Protein AF-F6DT86-F1 (afdb_monomer_lite)

Radius of gyration: 17.87 Å; chains: 1; bounding box: 36×47×44 Å

Sequence (85 aa):
MADRRELLWRIERAVLSMQALGYSAEQIEKILKDVFQHRPQAQYSNQELLPMVRELEKRVSQAKRWI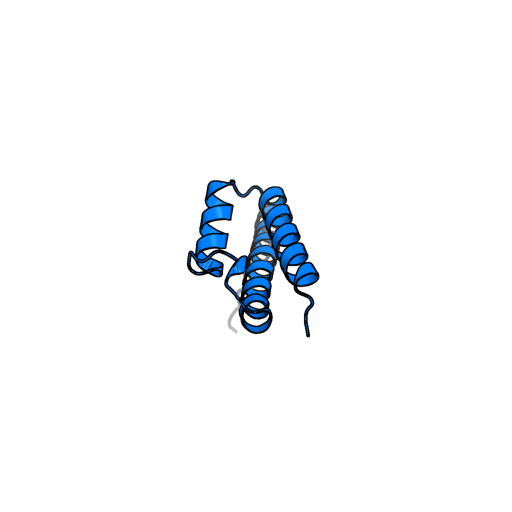LYFNSGTCNLKPVESYKQ

Structure (mmCIF, N/CA/C/O backbone):
data_AF-F6DT86-F1
#
_entry.id   AF-F6DT86-F1
#
loop_
_atom_site.group_PDB
_atom_site.id
_atom_site.type_symbol
_atom_site.label_atom_id
_atom_site.label_alt_id
_atom_site.label_comp_id
_atom_site.label_asym_id
_atom_site.label_entity_id
_atom_site.label_seq_id
_atom_site.pdbx_PDB_ins_code
_atom_site.Cartn_x
_atom_site.Cartn_y
_atom_site.Cartn_z
_atom_site.occupancy
_atom_site.B_iso_or_equiv
_atom_site.auth_seq_id
_atom_site.auth_comp_id
_atom_site.auth_asym_id
_atom_site.auth_atom_id
_atom_site.pdbx_PDB_model_num
ATOM 1 N N . MET A 1 1 ? 1.828 -8.010 -20.276 1.00 57.25 1 MET A N 1
ATOM 2 C CA . MET A 1 1 ? 2.864 -7.284 -19.510 1.00 57.25 1 MET A CA 1
ATOM 3 C C . MET A 1 1 ? 2.156 -6.153 -18.786 1.00 57.25 1 MET A C 1
ATOM 5 O O . MET A 1 1 ? 1.406 -5.459 -19.454 1.00 57.25 1 MET A O 1
ATOM 9 N N . ALA A 1 2 ? 2.293 -6.021 -17.463 1.00 66.50 2 ALA A N 1
ATOM 10 C CA . ALA A 1 2 ? 1.679 -4.895 -16.752 1.00 66.50 2 ALA A CA 1
ATOM 11 C C . ALA A 1 2 ? 2.351 -3.591 -17.205 1.00 66.50 2 ALA A C 1
ATOM 13 O O . ALA A 1 2 ? 3.585 -3.522 -17.253 1.00 66.50 2 ALA A O 1
ATOM 14 N N . ASP A 1 3 ? 1.547 -2.600 -17.584 1.00 86.94 3 ASP A N 1
ATOM 15 C CA . ASP A 1 3 ? 2.059 -1.300 -18.006 1.00 86.94 3 ASP A CA 1
ATOM 16 C C . ASP A 1 3 ? 2.651 -0.560 -16.798 1.00 86.94 3 ASP A C 1
ATOM 18 O O . ASP A 1 3 ? 2.138 -0.642 -15.679 1.00 86.94 3 ASP A O 1
ATOM 22 N N . ARG A 1 4 ? 3.752 0.169 -16.999 1.00 87.62 4 ARG A N 1
ATOM 23 C CA . ARG A 1 4 ? 4.437 0.853 -15.892 1.00 87.62 4 ARG A CA 1
ATOM 24 C C . ARG A 1 4 ? 3.529 1.880 -15.213 1.00 87.62 4 ARG A C 1
ATOM 26 O O . ARG A 1 4 ? 3.604 2.034 -13.996 1.00 87.62 4 ARG A O 1
ATOM 33 N N . ARG A 1 5 ? 2.651 2.552 -15.966 1.00 89.38 5 ARG A N 1
ATOM 34 C CA . ARG A 1 5 ? 1.686 3.509 -15.402 1.00 89.38 5 ARG A CA 1
ATOM 35 C C . ARG A 1 5 ? 0.644 2.806 -14.544 1.00 89.38 5 ARG A C 1
ATOM 37 O O . ARG A 1 5 ? 0.298 3.322 -13.489 1.00 89.38 5 ARG A O 1
ATOM 44 N N . GLU A 1 6 ? 0.195 1.623 -14.957 1.00 92.00 6 GLU A N 1
ATOM 45 C CA . GLU A 1 6 ? -0.734 0.808 -14.168 1.00 92.00 6 GLU A CA 1
ATOM 46 C C . GLU A 1 6 ? -0.119 0.433 -12.813 1.00 92.00 6 GLU A C 1
ATOM 48 O O . GLU A 1 6 ? -0.764 0.577 -11.776 1.00 92.00 6 GLU A O 1
ATOM 53 N N . LEU A 1 7 ? 1.146 0.000 -12.801 1.00 90.88 7 LEU A N 1
ATOM 54 C CA . LEU A 1 7 ? 1.846 -0.356 -11.564 1.00 90.88 7 LEU A CA 1
ATOM 55 C C . LEU A 1 7 ? 1.989 0.845 -10.623 1.00 90.88 7 LEU A C 1
ATOM 57 O O . LEU A 1 7 ? 1.695 0.718 -9.437 1.00 90.88 7 LEU A O 1
ATOM 61 N N . LEU A 1 8 ? 2.375 2.011 -11.147 1.00 89.94 8 LEU A N 1
ATOM 62 C CA . LEU A 1 8 ? 2.479 3.242 -10.357 1.00 89.94 8 LEU A CA 1
ATOM 63 C C . LEU A 1 8 ? 1.121 3.679 -9.796 1.00 89.94 8 LEU A C 1
ATOM 65 O O . LEU A 1 8 ? 1.016 3.983 -8.609 1.00 89.94 8 LEU A O 1
ATOM 69 N N . TRP A 1 9 ? 0.066 3.627 -10.611 1.00 92.56 9 TRP A N 1
ATOM 70 C CA . TRP A 1 9 ? -1.292 3.933 -10.165 1.00 92.56 9 TRP A CA 1
ATOM 71 C C . TRP A 1 9 ? -1.761 2.990 -9.047 1.00 92.56 9 TRP A C 1
ATOM 73 O O . TRP A 1 9 ? -2.387 3.421 -8.079 1.00 92.56 9 TRP A O 1
ATOM 83 N N . ARG A 1 10 ? -1.424 1.697 -9.122 1.00 93.62 10 ARG A N 1
ATOM 84 C CA . ARG A 1 10 ? -1.755 0.728 -8.063 1.00 93.62 10 ARG A CA 1
ATOM 85 C C . ARG A 1 10 ? -1.034 1.028 -6.754 1.00 93.62 10 ARG A C 1
ATOM 87 O O . ARG A 1 10 ? -1.640 0.872 -5.695 1.00 93.62 10 ARG A O 1
ATOM 94 N N . ILE A 1 11 ? 0.219 1.479 -6.822 1.00 92.12 11 ILE A N 1
ATOM 95 C CA . ILE A 1 11 ? 0.977 1.917 -5.643 1.00 92.12 11 ILE A CA 1
ATOM 96 C C . ILE A 1 11 ? 0.300 3.131 -5.010 1.00 92.12 11 ILE A C 1
ATOM 98 O O . ILE A 1 11 ? 0.016 3.110 -3.814 1.00 92.12 11 ILE A O 1
ATOM 102 N N . GLU A 1 12 ? -0.022 4.149 -5.808 1.00 93.62 12 GLU A N 1
ATOM 103 C CA . GLU A 1 12 ? -0.711 5.354 -5.333 1.00 93.62 12 GLU A CA 1
ATOM 104 C C . GLU A 1 12 ? -2.056 5.010 -4.679 1.00 93.62 12 GLU A C 1
ATOM 106 O O . GLU A 1 12 ? -2.332 5.403 -3.545 1.00 93.62 12 GLU A O 1
ATOM 111 N N . ARG A 1 13 ? -2.859 4.163 -5.329 1.00 94.69 13 ARG A N 1
ATOM 112 C CA . ARG A 1 13 ? -4.129 3.670 -4.784 1.00 94.69 13 ARG A CA 1
ATOM 113 C C . ARG A 1 13 ? -3.961 2.928 -3.454 1.00 94.69 13 ARG A C 1
ATOM 115 O O . ARG A 1 13 ? -4.816 3.043 -2.570 1.00 94.69 13 ARG A O 1
ATOM 122 N N . ALA A 1 14 ? -2.899 2.136 -3.307 1.00 93.94 14 ALA A N 1
ATOM 123 C CA . ALA A 1 14 ? -2.604 1.431 -2.063 1.00 93.94 14 ALA A CA 1
ATOM 124 C C . ALA A 1 14 ? -2.214 2.411 -0.945 1.00 93.94 14 ALA A C 1
ATOM 126 O O . ALA A 1 14 ? -2.696 2.264 0.177 1.00 93.94 14 ALA A O 1
ATOM 127 N N . VAL A 1 15 ? -1.422 3.440 -1.258 1.00 93.06 15 VAL A N 1
ATOM 128 C CA . VAL A 1 15 ? -1.068 4.523 -0.326 1.00 93.06 15 VAL A CA 1
ATOM 129 C C . VAL A 1 15 ? -2.309 5.283 0.136 1.00 93.06 15 VAL A C 1
ATOM 131 O O . VAL A 1 15 ? -2.534 5.390 1.340 1.00 93.06 15 VAL A O 1
ATOM 134 N N . LEU A 1 16 ? -3.166 5.713 -0.792 1.00 93.50 16 LEU A N 1
ATOM 135 C CA . LEU A 1 16 ? -4.434 6.378 -0.469 1.00 93.50 16 LEU A CA 1
ATOM 136 C C . LEU A 1 16 ? -5.338 5.487 0.396 1.00 93.50 16 LEU A C 1
ATOM 138 O O . LEU A 1 16 ? -5.972 5.954 1.340 1.00 93.50 16 LEU A O 1
ATOM 142 N N . SER A 1 17 ? -5.363 4.178 0.121 1.00 93.69 17 SER A N 1
ATOM 143 C CA . SER A 1 17 ? -6.084 3.225 0.968 1.00 93.69 17 SER A CA 1
ATOM 144 C C . SER A 1 17 ? -5.510 3.164 2.382 1.00 93.69 17 SER A C 1
ATOM 146 O O . SER A 1 17 ? -6.286 3.122 3.324 1.00 93.69 17 SER A O 1
ATOM 148 N N . MET A 1 18 ? -4.185 3.156 2.557 1.00 92.69 18 MET A N 1
ATOM 149 C CA . MET A 1 18 ? -3.569 3.166 3.891 1.00 92.69 18 MET A CA 1
ATOM 150 C C . MET A 1 18 ? -3.883 4.455 4.653 1.00 92.69 18 MET A C 1
ATOM 15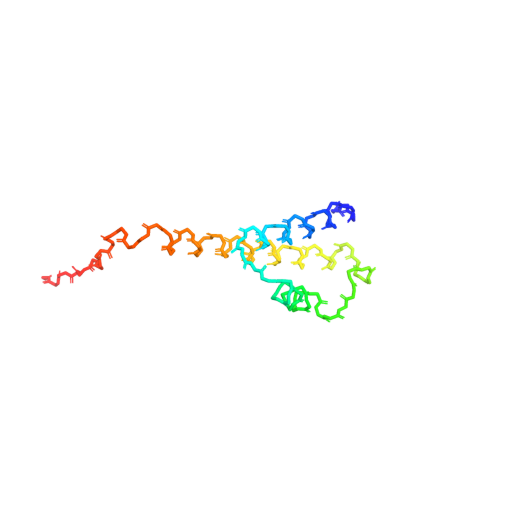2 O O . MET A 1 18 ? -4.218 4.388 5.832 1.00 92.69 18 MET A O 1
ATOM 156 N N . GLN A 1 19 ? -3.870 5.608 3.981 1.00 92.75 19 GLN A N 1
ATOM 157 C CA . GLN A 1 19 ? -4.287 6.875 4.592 1.00 92.75 19 GLN A CA 1
ATOM 158 C C . GLN A 1 19 ? -5.741 6.821 5.074 1.00 92.75 19 GLN A C 1
ATOM 160 O O . GLN A 1 19 ? -6.025 7.190 6.209 1.00 92.75 19 GLN A O 1
ATOM 165 N N . ALA A 1 20 ? -6.653 6.285 4.257 1.00 89.88 20 ALA A N 1
ATOM 166 C CA . ALA A 1 20 ? -8.057 6.118 4.637 1.00 89.88 20 ALA A CA 1
ATOM 167 C C . ALA A 1 20 ? -8.263 5.141 5.811 1.00 89.88 20 ALA A C 1
ATOM 169 O O . ALA A 1 20 ? -9.260 5.233 6.521 1.00 89.88 20 ALA A O 1
ATOM 170 N N . LEU A 1 21 ? -7.327 4.213 6.031 1.00 88.62 21 LEU A N 1
ATOM 171 C CA . LEU A 1 21 ? -7.324 3.310 7.188 1.00 88.62 21 LEU A CA 1
ATOM 172 C C . LEU A 1 21 ? -6.727 3.953 8.450 1.00 88.62 21 LEU A C 1
ATOM 174 O O . LEU A 1 21 ? -6.708 3.307 9.494 1.00 88.62 21 LEU A O 1
ATOM 178 N N . GLY A 1 22 ? -6.242 5.195 8.365 1.00 89.44 22 GLY A N 1
ATOM 179 C CA . GLY A 1 22 ? -5.685 5.938 9.494 1.00 89.44 22 GLY A CA 1
ATOM 180 C C . GLY A 1 22 ? -4.179 5.764 9.701 1.00 89.44 22 GLY A C 1
ATOM 181 O O . GLY A 1 22 ? -3.679 6.108 10.769 1.00 89.44 22 GLY A O 1
ATOM 182 N N . TYR A 1 23 ? -3.441 5.245 8.713 1.00 90.56 23 TYR A N 1
ATOM 183 C CA . TYR A 1 23 ? -1.979 5.173 8.798 1.00 90.56 23 TYR A CA 1
ATOM 184 C C . TYR A 1 23 ? -1.367 6.575 8.689 1.00 90.56 23 TYR A C 1
ATOM 186 O O . TYR A 1 23 ? -1.730 7.353 7.803 1.00 90.56 23 TYR A O 1
ATOM 194 N N . SER A 1 24 ? -0.393 6.882 9.549 1.00 93.62 24 SER A N 1
ATOM 195 C CA . SER A 1 24 ? 0.382 8.122 9.454 1.00 93.62 24 SER A CA 1
ATOM 196 C C . SER A 1 24 ? 1.350 8.095 8.267 1.00 93.62 24 SER A C 1
ATOM 198 O O . SER A 1 24 ? 1.720 7.030 7.764 1.00 93.62 24 SER A O 1
ATOM 200 N N . ALA A 1 25 ? 1.811 9.272 7.833 1.00 90.81 25 ALA A N 1
ATOM 201 C CA . ALA A 1 25 ? 2.792 9.382 6.752 1.00 90.81 25 ALA A CA 1
ATOM 202 C C . ALA A 1 25 ? 4.076 8.580 7.046 1.00 90.81 25 ALA A C 1
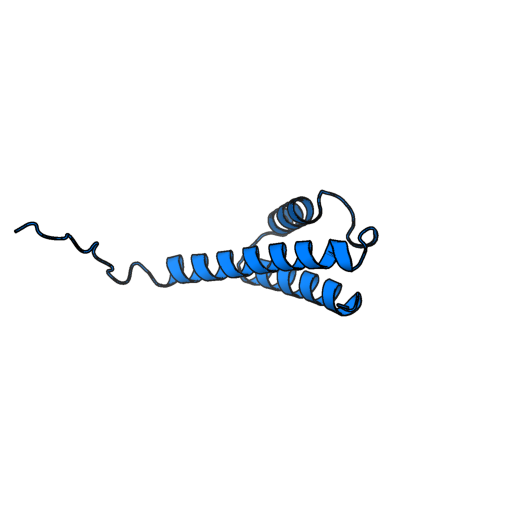ATOM 204 O O . ALA A 1 25 ? 4.560 7.860 6.176 1.00 90.81 25 ALA A O 1
ATOM 205 N N . GLU A 1 26 ? 4.567 8.617 8.289 1.00 92.12 26 GLU A N 1
ATOM 206 C CA . GLU A 1 26 ? 5.753 7.867 8.727 1.00 92.12 26 GLU A CA 1
ATOM 207 C C . GLU A 1 26 ? 5.538 6.346 8.672 1.00 92.12 26 GLU A C 1
ATOM 209 O O . GLU A 1 26 ? 6.423 5.591 8.263 1.00 92.12 26 GLU A O 1
ATOM 214 N N . GLN A 1 27 ? 4.344 5.873 9.050 1.00 91.44 27 GLN A N 1
ATOM 215 C CA . GLN A 1 27 ? 3.996 4.452 8.964 1.00 91.44 27 GLN A CA 1
ATOM 216 C C . GLN A 1 27 ? 3.922 3.984 7.509 1.00 91.44 27 GLN A C 1
ATOM 218 O O . GLN A 1 27 ? 4.437 2.913 7.180 1.00 91.44 27 GLN A O 1
ATOM 223 N N . ILE A 1 28 ? 3.315 4.791 6.634 1.00 91.38 28 ILE A N 1
ATOM 224 C CA . ILE A 1 28 ? 3.237 4.512 5.197 1.00 91.38 28 ILE A CA 1
ATOM 225 C C . ILE A 1 28 ? 4.642 4.465 4.598 1.00 91.38 28 ILE A C 1
ATOM 227 O O . ILE A 1 28 ? 4.972 3.513 3.894 1.00 91.38 28 ILE A O 1
ATOM 231 N N . GLU A 1 29 ? 5.493 5.443 4.909 1.00 90.75 29 GLU A N 1
ATOM 232 C CA . GLU A 1 29 ? 6.874 5.484 4.432 1.00 90.75 29 GLU A CA 1
ATOM 233 C C . GLU A 1 29 ? 7.651 4.232 4.850 1.00 90.75 29 GLU A C 1
ATOM 235 O O . GLU A 1 29 ? 8.329 3.620 4.024 1.00 90.75 29 GLU A O 1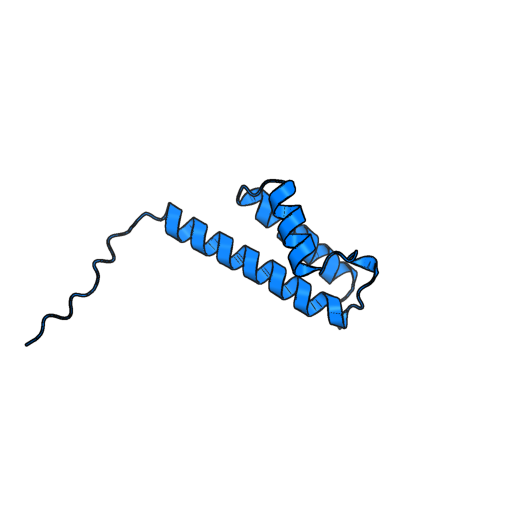
ATOM 240 N N . LYS A 1 30 ? 7.508 3.799 6.108 1.00 91.38 30 LYS A N 1
ATOM 241 C CA . LYS A 1 30 ? 8.147 2.577 6.607 1.00 91.38 30 LYS A CA 1
ATOM 242 C C . LYS A 1 30 ? 7.680 1.333 5.848 1.00 91.38 30 LYS A C 1
ATOM 244 O O . LYS A 1 30 ? 8.508 0.501 5.490 1.00 91.38 30 LYS A O 1
ATOM 249 N N . ILE A 1 31 ? 6.381 1.216 5.562 1.00 90.94 31 ILE A N 1
ATOM 250 C CA . ILE A 1 31 ? 5.824 0.098 4.783 1.00 90.94 31 ILE A CA 1
ATOM 251 C C . ILE A 1 31 ? 6.349 0.123 3.348 1.00 90.94 31 ILE A C 1
ATOM 253 O O . ILE A 1 31 ? 6.743 -0.916 2.824 1.00 90.94 31 ILE A O 1
ATOM 257 N N . LEU A 1 32 ? 6.383 1.295 2.713 1.00 89.69 32 LEU A N 1
ATOM 258 C CA . LEU A 1 32 ? 6.910 1.437 1.359 1.00 89.69 32 LEU A CA 1
ATOM 259 C C . LEU A 1 32 ? 8.402 1.086 1.313 1.00 89.69 32 LEU A C 1
ATOM 261 O O . LEU A 1 32 ? 8.819 0.343 0.431 1.00 89.69 32 LEU A O 1
ATOM 265 N N . LYS A 1 33 ? 9.203 1.550 2.278 1.00 90.06 33 LYS A N 1
ATOM 266 C CA . LYS A 1 33 ? 10.626 1.194 2.387 1.00 90.06 33 LYS A CA 1
ATOM 267 C C . LYS A 1 33 ? 10.844 -0.303 2.589 1.00 90.06 33 LYS A C 1
ATOM 269 O O . LYS A 1 33 ? 11.771 -0.849 1.997 1.00 90.06 33 LYS A O 1
ATOM 274 N N . ASP A 1 34 ? 9.995 -0.953 3.382 1.00 91.00 34 ASP A N 1
ATOM 275 C CA . ASP A 1 34 ? 10.033 -2.399 3.614 1.00 91.00 34 ASP A CA 1
ATOM 276 C C . ASP A 1 34 ? 9.708 -3.187 2.333 1.00 91.00 34 ASP A C 1
ATOM 278 O O . ASP A 1 34 ? 10.465 -4.067 1.932 1.00 91.00 34 ASP A O 1
ATOM 282 N N . VAL A 1 35 ? 8.636 -2.809 1.629 1.00 89.06 35 VAL A N 1
ATOM 283 C CA . VAL A 1 35 ? 8.205 -3.476 0.388 1.00 89.06 35 VAL A CA 1
ATOM 284 C C . VAL A 1 35 ? 9.186 -3.240 -0.765 1.00 89.06 35 VAL A C 1
ATOM 286 O O . VAL A 1 35 ? 9.485 -4.166 -1.516 1.00 89.06 35 VAL A O 1
ATOM 289 N N . PHE A 1 36 ? 9.710 -2.021 -0.898 1.00 88.69 36 PHE A N 1
ATOM 290 C CA . PHE A 1 36 ? 10.624 -1.619 -1.973 1.00 88.69 36 PHE A CA 1
ATOM 291 C C . PHE A 1 36 ? 12.098 -1.623 -1.546 1.00 88.69 36 PHE A C 1
ATOM 293 O O . PHE A 1 36 ? 12.914 -0.949 -2.165 1.00 88.69 36 PHE A O 1
ATOM 300 N N . GLN A 1 37 ? 12.460 -2.340 -0.475 1.00 85.69 37 GLN A N 1
ATOM 301 C CA . GLN A 1 37 ? 13.850 -2.555 -0.039 1.00 85.69 37 GLN A CA 1
ATOM 302 C C . GLN A 1 37 ? 14.730 -1.284 -0.029 1.00 85.69 37 GLN A C 1
ATOM 304 O O . GLN A 1 37 ? 15.899 -1.326 -0.411 1.00 85.69 37 GLN A O 1
ATOM 309 N N . HIS A 1 38 ? 14.178 -0.142 0.392 1.00 81.44 38 HIS A N 1
ATOM 310 C CA . HIS A 1 38 ? 14.846 1.173 0.396 1.00 81.44 38 HIS A CA 1
ATOM 311 C C . HIS A 1 38 ? 15.306 1.706 -0.973 1.00 81.44 38 HIS A C 1
ATOM 313 O O . HIS A 1 38 ? 16.028 2.704 -1.026 1.00 81.44 38 HIS A O 1
ATOM 319 N N . ARG A 1 39 ? 14.885 1.101 -2.087 1.00 81.19 39 ARG A N 1
ATOM 320 C CA . ARG A 1 39 ? 15.179 1.609 -3.428 1.00 81.19 39 ARG A CA 1
ATOM 321 C C . ARG A 1 39 ? 13.998 2.401 -3.980 1.00 81.19 39 ARG A C 1
ATOM 323 O O . ARG A 1 39 ? 12.839 2.050 -3.746 1.00 81.19 39 ARG A O 1
ATOM 330 N N . PRO A 1 40 ? 14.259 3.466 -4.751 1.00 77.62 40 PRO A N 1
ATOM 331 C CA . PRO A 1 40 ? 13.193 4.186 -5.421 1.00 77.62 40 PRO A CA 1
ATOM 332 C C . PRO A 1 40 ? 12.547 3.297 -6.488 1.00 77.62 40 PRO A C 1
ATOM 334 O O . PRO A 1 40 ? 13.227 2.615 -7.255 1.00 77.62 40 PRO A O 1
ATOM 337 N N . GLN A 1 41 ? 11.221 3.386 -6.593 1.00 75.50 41 GLN A N 1
ATOM 338 C CA . GLN A 1 41 ? 10.397 2.622 -7.541 1.00 75.50 41 GLN A CA 1
ATOM 339 C C . GLN A 1 41 ? 10.860 2.775 -9.002 1.00 75.50 41 GLN A C 1
ATOM 341 O O . GLN A 1 41 ? 10.622 1.906 -9.837 1.00 75.50 41 GLN A O 1
ATOM 346 N N . ALA A 1 42 ? 11.549 3.880 -9.312 1.00 77.25 42 ALA A N 1
ATOM 347 C CA . ALA A 1 42 ? 12.096 4.166 -10.630 1.00 77.25 42 ALA A CA 1
ATOM 348 C C . ALA A 1 42 ? 13.167 3.161 -11.098 1.00 77.25 42 ALA A C 1
ATOM 350 O O . ALA A 1 42 ? 13.328 2.987 -12.307 1.00 77.25 42 ALA A O 1
ATOM 351 N N . GLN A 1 43 ? 13.867 2.514 -10.160 1.00 84.75 43 GLN A N 1
ATOM 352 C CA . GLN A 1 43 ? 14.977 1.597 -10.435 1.00 84.75 43 GLN A CA 1
ATOM 353 C C . GLN A 1 43 ? 14.535 0.155 -10.716 1.00 84.75 43 GLN A C 1
ATOM 355 O O . GLN A 1 43 ? 15.342 -0.628 -11.205 1.00 84.75 43 GLN A O 1
ATOM 360 N N . TYR A 1 44 ? 13.281 -0.201 -10.430 1.00 84.50 44 TYR A N 1
ATOM 361 C CA . TYR A 1 44 ? 12.768 -1.547 -10.681 1.00 84.50 44 TYR A CA 1
ATOM 362 C C . TYR A 1 44 ? 12.269 -1.703 -12.116 1.00 84.50 44 TYR A C 1
ATOM 364 O O . TYR A 1 44 ? 11.616 -0.811 -1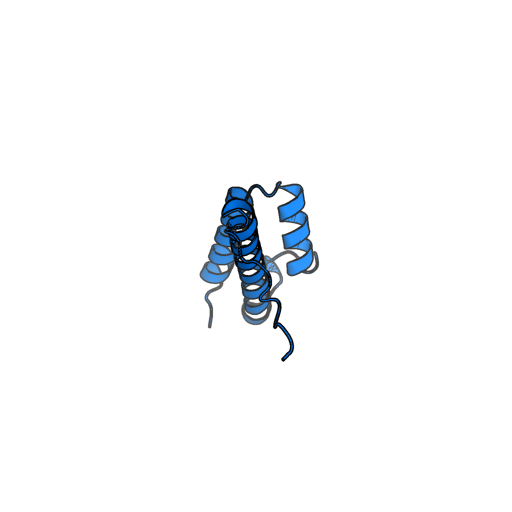2.669 1.00 84.50 44 TYR A O 1
ATOM 372 N N . SER A 1 45 ? 12.522 -2.870 -12.706 1.00 87.69 45 SER A N 1
ATOM 373 C CA . SER A 1 45 ? 11.836 -3.278 -13.931 1.00 87.69 45 SER A CA 1
ATOM 374 C C . SER A 1 45 ? 10.358 -3.580 -13.652 1.00 87.69 45 SER A C 1
ATOM 376 O O . SER A 1 45 ? 9.968 -3.901 -12.529 1.00 87.69 45 SER A O 1
ATOM 378 N N . ASN A 1 46 ? 9.505 -3.543 -14.681 1.00 87.44 46 ASN A N 1
ATOM 379 C CA . ASN A 1 46 ? 8.079 -3.863 -14.513 1.00 87.44 46 ASN A CA 1
ATOM 380 C C . ASN A 1 46 ? 7.859 -5.292 -13.972 1.00 87.44 46 ASN A C 1
ATOM 382 O O . ASN A 1 46 ? 6.874 -5.541 -13.277 1.00 87.44 46 ASN A O 1
ATOM 386 N N . GLN A 1 47 ? 8.767 -6.225 -14.283 1.00 87.25 47 GLN A N 1
ATOM 387 C CA . GLN A 1 47 ? 8.708 -7.608 -13.803 1.00 87.25 47 GLN A CA 1
ATOM 388 C C . GLN A 1 47 ? 9.027 -7.715 -12.308 1.00 87.25 47 GLN A C 1
ATOM 390 O O . GLN A 1 47 ? 8.377 -8.489 -11.612 1.00 87.25 47 GLN A O 1
ATOM 395 N N . GLU A 1 48 ? 9.970 -6.914 -11.810 1.00 87.56 48 GLU A N 1
ATOM 396 C CA . GLU A 1 48 ? 10.321 -6.849 -10.384 1.00 87.56 48 GLU A CA 1
ATOM 397 C C . GLU A 1 48 ? 9.310 -6.035 -9.573 1.00 87.56 48 GLU A C 1
ATOM 399 O O . GLU A 1 48 ? 9.021 -6.361 -8.424 1.00 87.56 48 GLU A O 1
ATOM 404 N N . LEU A 1 49 ? 8.732 -4.994 -10.175 1.00 88.94 49 LEU A N 1
ATOM 405 C CA . LEU A 1 49 ? 7.789 -4.110 -9.501 1.00 88.94 49 LEU A CA 1
ATOM 406 C C . LEU A 1 49 ? 6.437 -4.801 -9.262 1.00 88.94 49 LEU A C 1
ATOM 408 O O . LEU A 1 49 ? 5.825 -4.628 -8.212 1.00 88.94 49 LEU A O 1
ATOM 412 N N . LEU A 1 50 ? 5.979 -5.631 -10.203 1.00 90.69 50 LEU A N 1
ATOM 413 C CA . LEU A 1 50 ? 4.702 -6.343 -10.108 1.00 90.69 50 LEU A CA 1
ATOM 414 C C . LEU A 1 50 ? 4.517 -7.161 -8.805 1.00 90.69 50 LEU A C 1
ATOM 416 O O . LEU A 1 50 ? 3.475 -6.991 -8.164 1.00 90.69 50 LEU A O 1
ATOM 420 N N . PRO A 1 51 ? 5.446 -8.044 -8.382 1.00 92.00 51 PRO A N 1
ATOM 421 C CA . PRO A 1 51 ? 5.295 -8.780 -7.126 1.00 92.00 51 PRO A CA 1
ATOM 422 C C . PRO A 1 51 ? 5.310 -7.865 -5.894 1.00 92.00 51 PRO A C 1
ATOM 424 O O . PRO A 1 51 ? 4.561 -8.119 -4.954 1.00 92.00 51 PRO A O 1
ATOM 427 N N . MET A 1 52 ? 6.074 -6.769 -5.916 1.00 91.56 52 MET A N 1
ATOM 428 C CA . MET A 1 52 ? 6.107 -5.793 -4.817 1.00 91.56 52 MET A CA 1
ATOM 429 C C . MET A 1 52 ? 4.769 -5.060 -4.673 1.00 91.56 52 MET A C 1
ATOM 431 O O . MET A 1 52 ? 4.240 -4.936 -3.570 1.00 91.56 52 MET A O 1
ATOM 435 N N . VAL A 1 53 ? 4.163 -4.646 -5.792 1.00 91.62 53 VAL A N 1
ATOM 436 C CA . VAL A 1 53 ? 2.822 -4.035 -5.802 1.00 91.62 53 VAL A CA 1
ATOM 437 C C . VAL A 1 53 ? 1.772 -4.997 -5.250 1.00 91.62 53 VAL A C 1
ATOM 439 O O . VAL A 1 53 ? 0.920 -4.591 -4.463 1.00 91.62 53 VAL A O 1
ATOM 442 N N . ARG A 1 54 ? 1.843 -6.284 -5.613 1.00 92.75 54 ARG A N 1
ATOM 443 C CA . ARG A 1 54 ? 0.925 -7.306 -5.082 1.00 92.75 54 ARG A CA 1
ATOM 444 C C . ARG A 1 54 ? 1.076 -7.488 -3.575 1.00 92.75 54 ARG A C 1
ATOM 446 O O . ARG A 1 54 ? 0.071 -7.625 -2.883 1.00 92.75 54 ARG A O 1
ATOM 453 N N .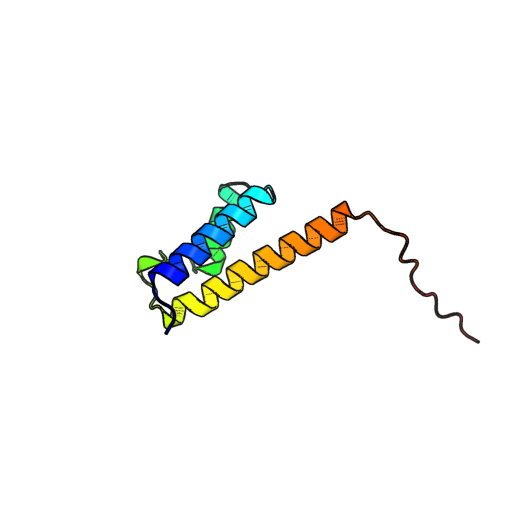 GLU A 1 55 ? 2.306 -7.485 -3.070 1.00 92.88 55 GLU A N 1
ATOM 454 C CA . GLU A 1 55 ? 2.567 -7.573 -1.632 1.00 92.88 55 GLU A CA 1
ATOM 455 C C . GLU A 1 55 ? 2.021 -6.344 -0.890 1.00 92.88 55 GLU A C 1
ATOM 457 O O . GLU A 1 55 ? 1.354 -6.486 0.137 1.00 92.88 55 GLU A O 1
ATOM 462 N N . LEU A 1 56 ? 2.198 -5.144 -1.451 1.00 93.19 56 LEU A N 1
ATOM 463 C CA . LEU A 1 56 ? 1.624 -3.915 -0.904 1.00 93.19 56 LEU A CA 1
ATOM 464 C C . LEU A 1 56 ? 0.092 -3.990 -0.821 1.00 93.19 56 LEU A C 1
ATOM 466 O O . LEU A 1 56 ? -0.490 -3.752 0.237 1.00 93.19 56 LEU A O 1
ATOM 470 N N . GLU A 1 57 ? -0.568 -4.368 -1.917 1.00 93.50 57 GLU A N 1
ATOM 471 C CA . GLU A 1 57 ? -2.026 -4.514 -1.964 1.00 93.50 57 GLU A CA 1
ATOM 472 C C . GLU A 1 57 ? -2.527 -5.574 -0.977 1.00 93.50 57 GLU A C 1
ATOM 474 O O . GLU A 1 57 ? -3.527 -5.355 -0.292 1.00 93.50 57 GLU A O 1
ATOM 479 N N . LYS A 1 58 ? -1.810 -6.696 -0.839 1.00 93.62 58 LYS A N 1
ATOM 480 C CA . LYS A 1 58 ? -2.134 -7.749 0.128 1.00 93.62 58 LYS A CA 1
ATOM 481 C C . LYS A 1 58 ? -2.116 -7.221 1.561 1.00 93.62 58 LYS A C 1
ATOM 483 O O . LYS A 1 58 ? -3.056 -7.493 2.309 1.00 93.62 58 LYS A O 1
ATOM 488 N N . ARG A 1 59 ? -1.099 -6.440 1.937 1.00 90.88 59 ARG A N 1
ATOM 489 C CA . ARG A 1 59 ? -1.010 -5.820 3.271 1.00 90.88 59 ARG A CA 1
ATOM 490 C C . ARG A 1 59 ? -2.164 -4.853 3.520 1.00 90.88 59 ARG A C 1
ATOM 492 O O . ARG A 1 59 ? -2.780 -4.904 4.581 1.00 90.88 59 ARG A O 1
ATOM 499 N N . VAL A 1 60 ? -2.528 -4.045 2.523 1.00 92.12 60 VAL A N 1
ATOM 500 C CA . VAL A 1 60 ? -3.696 -3.153 2.603 1.00 92.12 60 VAL A CA 1
ATOM 501 C C . VAL A 1 60 ? -4.993 -3.942 2.785 1.00 92.12 60 VAL A C 1
ATOM 503 O O . VAL A 1 60 ? -5.807 -3.602 3.640 1.00 92.12 60 VAL A O 1
ATOM 506 N N . SER A 1 61 ? -5.200 -5.012 2.018 1.00 91.94 61 SER A N 1
ATOM 507 C CA . SER A 1 61 ? -6.385 -5.867 2.150 1.00 91.94 61 SER A CA 1
ATOM 508 C C . SER A 1 61 ? -6.459 -6.558 3.511 1.00 91.94 61 SER A C 1
ATOM 510 O O . SER A 1 61 ? -7.542 -6.655 4.089 1.00 91.94 61 SER A O 1
ATOM 512 N N . GLN A 1 62 ? -5.324 -7.007 4.051 1.00 90.25 62 GLN A N 1
ATOM 513 C CA . GLN A 1 62 ? -5.258 -7.563 5.401 1.00 90.25 62 GLN A CA 1
ATOM 514 C C . GLN A 1 62 ? -5.602 -6.509 6.453 1.00 90.25 62 GLN A C 1
ATOM 516 O O . GLN A 1 62 ? -6.436 -6.780 7.311 1.00 90.25 62 GLN A O 1
ATOM 521 N N . ALA A 1 63 ? -5.037 -5.303 6.359 1.00 87.88 63 ALA A N 1
ATOM 522 C CA . ALA A 1 63 ? -5.349 -4.203 7.269 1.00 87.88 63 ALA A CA 1
ATOM 523 C C . ALA A 1 63 ? -6.844 -3.847 7.244 1.00 87.88 63 ALA A C 1
ATOM 525 O O . ALA A 1 63 ? -7.471 -3.761 8.297 1.00 87.88 63 ALA A O 1
ATOM 526 N N . LYS A 1 64 ? -7.452 -3.753 6.051 1.00 87.81 64 LYS A N 1
ATOM 527 C CA . LYS A 1 64 ? -8.908 -3.570 5.890 1.00 87.81 64 LYS A CA 1
ATOM 528 C C . LYS A 1 64 ? -9.698 -4.666 6.600 1.00 87.81 64 LYS A C 1
ATOM 530 O O . LYS A 1 64 ? -10.643 -4.367 7.323 1.00 87.81 64 LYS A O 1
ATOM 535 N N . ARG A 1 65 ? -9.306 -5.931 6.421 1.00 87.31 65 ARG A N 1
ATOM 536 C CA . ARG A 1 65 ? -9.970 -7.074 7.063 1.00 87.31 65 ARG A CA 1
ATOM 537 C C . ARG A 1 65 ? -9.849 -7.029 8.585 1.00 87.31 65 ARG A C 1
ATOM 539 O O . ARG A 1 65 ? -10.835 -7.290 9.263 1.00 87.31 65 ARG A O 1
ATOM 546 N N . TRP A 1 66 ? -8.675 -6.692 9.110 1.00 83.81 66 TRP A N 1
ATOM 547 C CA . TRP A 1 66 ? -8.466 -6.540 10.549 1.00 83.81 66 TRP A CA 1
ATOM 548 C C . TRP A 1 66 ? -9.296 -5.396 11.120 1.00 83.81 66 TRP A C 1
ATOM 550 O O . TRP A 1 66 ? -9.957 -5.589 12.129 1.00 83.81 66 TRP A O 1
ATOM 560 N N . ILE A 1 67 ? -9.340 -4.243 10.451 1.00 82.25 67 ILE A N 1
ATOM 561 C CA . ILE A 1 67 ? -10.173 -3.109 10.868 1.00 82.25 67 ILE A CA 1
ATOM 562 C C . ILE A 1 67 ? -11.652 -3.493 10.875 1.00 82.25 67 ILE A C 1
ATOM 564 O O . ILE A 1 67 ? -12.346 -3.190 11.838 1.00 82.25 67 ILE A O 1
ATOM 568 N N . LEU A 1 68 ? -12.131 -4.208 9.853 1.00 79.69 68 LEU A N 1
ATOM 569 C CA . LEU A 1 68 ? -13.492 -4.745 9.854 1.00 79.69 68 LEU A CA 1
ATOM 570 C C . LEU A 1 68 ? -13.722 -5.696 11.030 1.00 79.69 68 LEU A C 1
ATOM 572 O O . LEU A 1 68 ? -14.749 -5.574 11.677 1.00 79.69 68 LEU A O 1
ATOM 576 N N . TYR A 1 69 ? -12.774 -6.587 11.334 1.00 78.75 69 TYR A N 1
ATOM 577 C CA . TYR A 1 69 ? -12.865 -7.512 12.469 1.00 78.75 69 TYR A CA 1
ATOM 578 C C . TYR A 1 69 ? -12.886 -6.791 13.828 1.00 78.75 69 TYR A C 1
ATOM 580 O O . TYR A 1 69 ? -13.666 -7.149 14.706 1.00 78.75 69 TYR A O 1
ATOM 588 N N . PHE A 1 70 ? -12.062 -5.754 14.006 1.00 75.62 70 PHE A N 1
ATOM 589 C CA . PHE A 1 70 ? -12.060 -4.937 15.222 1.00 75.62 70 PHE A CA 1
ATOM 590 C C . PHE A 1 70 ? -13.340 -4.096 15.346 1.00 75.62 70 PHE A C 1
ATOM 592 O O . PHE A 1 70 ? -13.915 -4.013 16.429 1.00 75.62 70 PHE A O 1
ATOM 599 N N . ASN A 1 71 ? -13.821 -3.517 14.241 1.00 71.00 71 ASN A N 1
ATOM 600 C CA . ASN A 1 71 ? -15.003 -2.651 14.218 1.00 71.00 71 ASN A CA 1
ATOM 601 C C . ASN A 1 71 ? -16.330 -3.417 14.202 1.00 71.00 71 ASN A C 1
ATOM 603 O O . ASN A 1 71 ? -17.347 -2.860 14.605 1.00 71.00 71 ASN A O 1
ATOM 607 N N . SER A 1 72 ? -16.354 -4.678 13.762 1.00 66.38 72 SER A N 1
ATOM 608 C CA . SER A 1 72 ? -17.566 -5.507 13.790 1.00 66.38 72 SER A CA 1
ATOM 609 C C . SER A 1 72 ? -17.986 -5.893 15.208 1.00 66.38 72 SER A C 1
ATOM 611 O O . SER A 1 72 ? -19.031 -6.520 15.384 1.00 66.38 72 SER A O 1
ATOM 613 N N . GLY A 1 73 ? -17.169 -5.551 16.213 1.00 54.44 73 GLY A N 1
ATOM 614 C CA . GLY A 1 73 ? -17.277 -6.102 17.551 1.00 54.44 73 GLY A CA 1
ATOM 615 C C . GLY A 1 73 ? -17.094 -7.620 17.527 1.00 54.44 73 GLY A C 1
ATOM 616 O O . GLY A 1 73 ? -17.172 -8.290 16.493 1.00 54.44 73 GLY A O 1
ATOM 617 N N . THR A 1 74 ? -16.866 -8.207 18.692 1.00 56.69 74 THR A N 1
ATOM 618 C CA . THR A 1 74 ? -17.094 -9.635 18.890 1.00 56.69 74 THR A CA 1
ATOM 619 C C . THR A 1 74 ? -18.591 -9.893 18.736 1.00 56.69 74 THR A C 1
ATOM 621 O O . THR A 1 74 ? -19.341 -9.907 19.709 1.00 56.69 74 THR A O 1
ATOM 624 N N . CYS A 1 75 ? -19.067 -10.101 17.508 1.00 54.62 75 CYS A N 1
ATOM 625 C CA . CYS A 1 75 ? -20.373 -10.707 17.304 1.00 54.62 75 CYS A CA 1
ATOM 626 C C . CYS A 1 75 ? -20.260 -12.165 17.769 1.00 54.62 75 CYS A C 1
ATOM 628 O O . CYS A 1 75 ? -19.933 -13.029 16.968 1.00 54.62 75 CYS A O 1
ATOM 630 N N . ASN A 1 76 ? -20.373 -12.382 19.089 1.00 53.31 76 ASN A N 1
ATOM 631 C CA . ASN A 1 76 ? -20.499 -13.641 19.835 1.00 53.31 76 ASN A CA 1
ATOM 632 C C . ASN A 1 76 ? -20.149 -14.936 19.071 1.00 53.31 76 ASN A C 1
ATOM 634 O O . ASN A 1 76 ? -20.925 -15.891 19.066 1.00 53.31 76 ASN A O 1
ATOM 638 N N . LEU A 1 77 ? -18.949 -15.030 18.497 1.00 53.62 77 LEU A N 1
ATOM 639 C CA . LEU A 1 77 ? -18.357 -16.312 18.146 1.00 53.62 77 LEU A CA 1
ATOM 640 C C . LEU A 1 77 ? -17.862 -16.905 19.460 1.00 53.62 77 LEU A C 1
ATOM 642 O O . LEU A 1 77 ? -16.682 -16.826 19.796 1.00 53.62 77 LEU A O 1
ATOM 646 N N . LYS A 1 78 ? -18.804 -17.441 20.247 1.00 46.72 78 LYS A N 1
ATOM 647 C CA . LYS A 1 78 ? -18.453 -18.372 21.313 1.00 46.72 78 LYS A CA 1
ATOM 648 C C . LYS A 1 78 ? -17.576 -19.447 20.665 1.00 46.72 78 LYS A C 1
ATOM 650 O O . LYS A 1 78 ? -17.964 -19.953 19.606 1.00 46.72 78 LYS A O 1
ATOM 655 N N . PRO A 1 79 ? -16.410 -19.791 21.237 1.00 46.19 79 PRO A N 1
ATOM 656 C CA . PRO A 1 79 ? -15.710 -20.981 20.794 1.00 46.19 79 PRO A CA 1
ATOM 657 C C . PRO A 1 79 ? -16.709 -22.133 20.892 1.00 46.19 79 PRO A C 1
ATOM 659 O O . PRO A 1 79 ? -17.412 -22.262 21.895 1.00 46.19 79 PRO A O 1
ATOM 662 N N . VAL A 1 80 ? -16.834 -22.920 19.825 1.00 54.41 80 VAL A N 1
ATOM 663 C CA . VAL A 1 80 ? -17.542 -24.194 19.900 1.00 54.41 80 VAL A CA 1
ATOM 664 C C . VAL A 1 80 ? -16.732 -25.046 20.873 1.00 54.41 80 VAL A C 1
ATOM 666 O O . VAL A 1 80 ? -15.764 -25.697 20.485 1.00 54.41 80 VAL A O 1
ATOM 669 N N . GLU A 1 81 ? -17.081 -24.983 22.159 1.00 49.97 81 GLU A N 1
ATOM 670 C CA . GLU A 1 81 ? -16.758 -26.030 23.113 1.00 49.97 81 GLU A CA 1
ATOM 671 C C . GLU A 1 81 ? -17.379 -27.297 22.539 1.00 49.97 81 GLU A C 1
ATOM 673 O O . GLU A 1 81 ? -18.587 -27.525 22.602 1.00 49.97 81 GLU A O 1
ATOM 678 N N . SER A 1 82 ? -16.533 -28.087 21.884 1.00 49.25 82 SER A N 1
ATOM 679 C CA . SER A 1 82 ? -16.837 -29.470 21.572 1.00 49.25 82 SER A CA 1
ATOM 680 C C . SER A 1 82 ? -16.966 -30.176 22.916 1.00 49.25 82 SER A C 1
ATOM 682 O O . SER A 1 82 ? -15.970 -30.595 23.506 1.00 49.25 82 SER A O 1
ATOM 684 N N . TYR A 1 83 ? -18.193 -30.228 23.436 1.00 46.25 83 TYR A N 1
ATOM 685 C CA . TYR A 1 83 ? -18.535 -31.104 24.541 1.00 46.25 83 TYR A CA 1
ATOM 686 C C . TYR A 1 83 ? -18.169 -32.522 24.114 1.00 46.25 83 TYR A C 1
ATOM 688 O O . TYR A 1 83 ? -18.715 -33.062 23.152 1.00 46.25 83 TYR A O 1
ATOM 696 N N . LYS A 1 84 ? -17.203 -33.097 24.830 1.00 50.06 84 LYS A N 1
ATOM 697 C CA . LYS A 1 84 ? -17.000 -34.538 24.875 1.00 50.06 84 LYS A CA 1
ATOM 698 C C . LYS A 1 84 ? -18.315 -35.194 25.294 1.00 50.06 84 LYS A C 1
ATOM 700 O O . LYS A 1 84 ? -18.824 -34.883 26.372 1.00 50.06 84 LYS A O 1
ATOM 705 N N . GLN A 1 85 ? -18.786 -36.138 24.493 1.00 44.38 85 GLN A N 1
ATOM 706 C CA . GLN A 1 85 ? -19.382 -37.373 24.990 1.00 44.38 85 GLN A CA 1
ATOM 707 C C . GLN A 1 85 ? -18.683 -38.533 24.298 1.00 44.38 85 GLN A C 1
ATOM 709 O O . GLN A 1 85 ? -18.490 -38.437 23.065 1.00 44.38 85 GLN A O 1
#

Organism: Desulforamulus ruminis (strain ATCC 23193 / DSM 2154 / NCIMB 8452 / DL) (NCBI:txid696281)

Foldseek 3Di:
DDDPVNLVVLLVVLLVLCVVLVDDPVRSVVLLCVLVVVDDPVPDDPVRSVVSSVVSVVVSVVSVVVVCVVVVPCPPPPPPPPDDD

Secondary structure (DSSP, 8-state):
---HHHHHHHHHHHHHHHHHTT--HHHHHHHHHHHTTTS-GGGS-HHHHHHHHHHHHHHHHHHHHHHHHHHT-------------

pLDDT: mean 82.0, std 14.91, range [44.38, 94.69]